Protein AF-A0A9E2QJ29-F1 (afdb_monomer)

Sequence (162 aa):
MEKKMTALWHYLEKEKNGWKKILPFLFFWFIGLQVYLYFVLYSIRIINIKFIGFRMLFVLLCCSIVEEAAFRFTPFYLAHLFFKKRLRQATFIGLIFISGILFGILHPGVRRLWVQGVEGILFGMIYCKLGGIKGKILKPYSICILFHLCVNIFIISLFSLR

Structure (mmCIF, N/CA/C/O backbone):
data_AF-A0A9E2QJ29-F1
#
_entry.id   AF-A0A9E2QJ29-F1
#
loop_
_atom_site.group_PDB
_atom_site.id
_atom_site.type_symbol
_atom_site.label_atom_id
_atom_site.label_alt_id
_atom_site.label_comp_id
_atom_site.label_asym_id
_atom_site.label_entity_id
_atom_site.label_seq_id
_atom_site.pdbx_PDB_ins_code
_atom_site.Cartn_x
_atom_site.Cartn_y
_atom_site.Cartn_z
_atom_site.occupancy
_atom_site.B_iso_or_equiv
_atom_site.auth_seq_id
_atom_site.auth_comp_id
_atom_site.auth_asym_id
_atom_site.auth_atom_id
_atom_site.pdbx_PDB_model_num
ATOM 1 N N . MET A 1 1 ? -26.047 14.711 1.684 1.00 47.31 1 MET A N 1
ATOM 2 C CA . MET A 1 1 ? -24.648 14.289 1.945 1.00 47.31 1 MET A CA 1
ATOM 3 C C . MET A 1 1 ? -23.999 15.101 3.076 1.00 47.31 1 MET A C 1
ATOM 5 O O . MET A 1 1 ? -23.221 14.541 3.837 1.00 47.31 1 MET A O 1
ATOM 9 N N . GLU A 1 2 ? -24.410 16.358 3.281 1.00 41.28 2 GLU A N 1
ATOM 10 C CA . GLU A 1 2 ? -23.924 17.262 4.346 1.00 41.28 2 GLU A CA 1
ATOM 11 C C . GLU A 1 2 ? -24.131 16.765 5.791 1.00 41.28 2 GLU A C 1
ATOM 13 O O . GLU A 1 2 ? -23.274 16.979 6.646 1.00 41.28 2 GLU A O 1
ATOM 18 N N . LYS A 1 3 ? -25.207 16.014 6.074 1.00 49.62 3 LYS A N 1
ATOM 19 C CA . LYS A 1 3 ? -25.487 15.482 7.428 1.00 49.62 3 LYS A CA 1
ATOM 20 C C . LYS A 1 3 ? -24.485 14.429 7.938 1.00 49.62 3 LYS A C 1
ATOM 22 O O . LYS A 1 3 ? -24.434 14.175 9.135 1.00 49.62 3 LYS A O 1
ATOM 27 N N . LYS A 1 4 ? -23.704 13.777 7.062 1.00 49.22 4 LYS A N 1
ATOM 28 C CA . LYS A 1 4 ? -22.707 12.764 7.483 1.00 49.22 4 LYS A CA 1
ATOM 29 C C . LYS A 1 4 ? -21.326 13.369 7.745 1.00 49.22 4 LYS A C 1
ATOM 31 O O . LYS A 1 4 ? -20.617 12.877 8.620 1.00 49.22 4 LYS A O 1
ATOM 36 N N . MET A 1 5 ? -20.973 14.450 7.045 1.00 48.53 5 MET A N 1
ATOM 37 C CA . MET A 1 5 ? -19.726 15.191 7.280 1.00 48.53 5 MET A CA 1
ATOM 38 C C . MET A 1 5 ? -19.736 15.884 8.648 1.00 48.53 5 MET A C 1
ATOM 40 O O . MET A 1 5 ? -18.740 15.848 9.363 1.00 48.53 5 MET A O 1
ATOM 44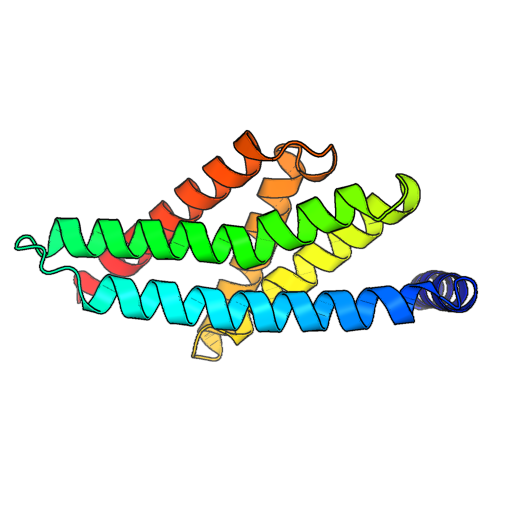 N N . THR A 1 6 ? -20.890 16.408 9.062 1.00 58.16 6 THR A N 1
ATOM 45 C CA . THR A 1 6 ? -21.095 17.057 10.368 1.00 58.16 6 THR A CA 1
ATOM 46 C C . THR A 1 6 ? -20.939 16.102 11.552 1.00 58.16 6 THR A C 1
ATOM 48 O O . THR A 1 6 ? -20.360 16.483 12.564 1.00 58.16 6 THR A O 1
ATOM 51 N N . ALA A 1 7 ? -21.372 14.843 11.432 1.00 61.56 7 ALA A N 1
ATOM 52 C CA . ALA A 1 7 ? -21.230 13.859 12.509 1.00 61.56 7 ALA A CA 1
ATOM 53 C C . ALA A 1 7 ? -19.770 13.437 12.737 1.00 61.56 7 ALA A C 1
ATOM 55 O O . ALA A 1 7 ? -19.334 13.298 13.880 1.00 61.56 7 ALA A O 1
ATOM 56 N N . LEU A 1 8 ? -19.015 13.249 11.650 1.00 56.22 8 LEU A N 1
ATOM 57 C CA . LEU A 1 8 ? -17.591 12.934 11.716 1.00 56.22 8 LEU A CA 1
ATOM 58 C C . LEU A 1 8 ? -16.820 14.112 12.327 1.00 56.22 8 LEU A C 1
ATOM 60 O O . LEU A 1 8 ? -16.032 13.897 13.242 1.00 56.22 8 LEU A O 1
ATOM 64 N N . TRP A 1 9 ? -17.115 15.339 11.884 1.00 60.19 9 TRP A N 1
ATOM 65 C CA . TRP A 1 9 ? -16.465 16.555 12.371 1.00 60.19 9 TRP A CA 1
ATOM 66 C C . TRP A 1 9 ? -16.746 16.824 13.852 1.00 60.19 9 TRP A C 1
ATOM 68 O O . TRP A 1 9 ? -15.802 16.923 14.627 1.00 60.19 9 TRP A O 1
ATOM 78 N N . HIS A 1 10 ? -18.009 16.796 14.289 1.00 63.31 10 HIS A N 1
ATOM 79 C CA . HIS A 1 10 ? -18.353 16.963 15.706 1.00 63.31 10 HIS A CA 1
ATOM 80 C C . HIS A 1 10 ? -17.789 15.860 16.604 1.00 63.31 10 HIS A C 1
ATOM 82 O O . HIS A 1 10 ? -17.427 16.118 17.750 1.00 63.31 10 HIS A O 1
ATOM 88 N N . TYR A 1 11 ? -17.699 14.621 16.118 1.00 59.88 11 TYR A N 1
ATOM 89 C CA . TYR A 1 11 ? -17.096 13.533 16.889 1.00 59.88 11 TYR A CA 1
ATOM 90 C C . TYR A 1 11 ? -15.588 13.751 17.083 1.00 59.88 11 TYR A C 1
ATOM 92 O O . TYR A 1 11 ? -15.055 13.579 18.179 1.00 59.88 11 TYR A O 1
ATOM 100 N N . LEU A 1 12 ? -14.917 14.173 16.017 1.00 56.09 12 LEU A N 1
ATOM 101 C CA . LEU A 1 12 ? -13.499 14.504 15.988 1.00 56.09 12 LEU A CA 1
ATOM 102 C C . LEU A 1 12 ? -13.162 15.764 16.807 1.00 56.09 12 LEU A C 1
ATOM 104 O O . LEU A 1 12 ? -12.078 15.860 17.375 1.00 56.09 12 LEU A O 1
ATOM 108 N N . GLU A 1 13 ? -14.105 16.693 16.924 1.00 62.16 13 GLU A N 1
ATOM 109 C CA . GLU A 1 13 ? -14.052 17.858 17.813 1.00 62.16 13 GLU A CA 1
ATOM 110 C C . GLU A 1 13 ? -14.245 17.466 19.291 1.00 62.16 13 GLU A C 1
ATOM 112 O O . GLU A 1 13 ? -13.589 18.007 20.184 1.00 62.16 13 GLU A O 1
ATOM 117 N N . LYS A 1 14 ? -15.109 16.473 19.552 1.00 65.88 14 LYS A N 1
ATOM 118 C CA . LYS A 1 14 ? -15.378 15.926 20.892 1.00 65.88 14 LYS A CA 1
ATOM 119 C C . LYS A 1 14 ? -14.181 15.147 21.441 1.00 65.88 14 LYS A C 1
ATOM 121 O O . LYS A 1 14 ? -13.862 15.253 22.623 1.00 65.88 14 LYS A O 1
ATOM 126 N N . GLU A 1 15 ? -13.459 14.423 20.587 1.00 59.22 15 GLU A N 1
ATOM 127 C CA . GLU A 1 15 ? -12.124 13.904 20.893 1.00 59.22 15 GLU A CA 1
ATOM 128 C C . GLU A 1 15 ? -11.050 14.975 20.611 1.00 59.22 15 GLU A C 1
ATOM 130 O O . GLU A 1 15 ? -10.211 14.809 19.728 1.00 59.22 15 GLU A O 1
ATOM 135 N N . LYS A 1 16 ? -11.003 16.056 21.409 1.00 57.06 16 LYS A N 1
ATOM 136 C CA . LYS A 1 16 ? -9.972 17.128 21.332 1.00 57.06 16 LYS A CA 1
ATOM 137 C C . LYS A 1 16 ? -8.509 16.631 21.241 1.00 57.06 16 LYS A C 1
ATOM 139 O O . LYS A 1 16 ? -7.628 17.386 20.834 1.00 57.06 16 LYS A O 1
ATOM 144 N N . ASN A 1 17 ? -8.240 15.374 21.610 1.00 54.06 17 ASN A N 1
ATOM 145 C CA . ASN A 1 17 ? -6.925 14.726 21.559 1.00 54.06 17 ASN A CA 1
ATOM 146 C C . ASN A 1 17 ? -6.700 13.775 20.367 1.00 54.06 17 ASN A C 1
ATOM 148 O O . ASN A 1 17 ? -5.569 13.329 20.178 1.00 54.06 17 ASN A O 1
ATOM 152 N N . GLY A 1 18 ? -7.722 13.444 19.573 1.00 54.31 18 GLY A N 1
ATOM 153 C CA . GLY A 1 18 ? -7.609 12.488 18.464 1.00 54.31 18 GLY A CA 1
ATOM 154 C C . GLY A 1 18 ? -6.699 13.006 17.347 1.00 54.31 18 GLY A C 1
ATOM 155 O O . GLY A 1 18 ? -5.708 12.367 16.995 1.00 54.31 18 GLY A O 1
ATOM 156 N N . TRP A 1 19 ? -6.958 14.220 16.857 1.00 53.59 19 TRP A N 1
ATOM 157 C CA . TRP A 1 19 ? -6.171 14.844 15.783 1.00 53.59 19 TRP A CA 1
ATOM 158 C C . TRP A 1 19 ? -4.714 15.080 16.143 1.00 53.59 19 TRP A C 1
ATOM 160 O O . TRP A 1 19 ? -3.831 14.822 15.332 1.00 53.59 19 TRP A O 1
ATOM 170 N N . LYS A 1 20 ? -4.457 15.521 17.379 1.00 65.06 20 LYS A N 1
ATOM 171 C CA . LYS A 1 20 ? -3.099 15.763 17.880 1.00 65.06 20 LYS A CA 1
ATOM 172 C C . LYS A 1 20 ? -2.252 14.492 17.923 1.00 65.06 20 LYS A C 1
ATOM 174 O O . LYS A 1 20 ? -1.038 14.599 17.969 1.00 65.06 20 LYS A O 1
ATOM 179 N N . LYS A 1 21 ? -2.871 13.306 17.902 1.00 60.31 21 LYS A N 1
ATOM 180 C CA . LYS A 1 21 ? -2.186 12.010 17.784 1.00 60.31 21 LYS A CA 1
ATOM 181 C C . LYS A 1 21 ? -2.098 11.535 16.333 1.00 60.31 21 LYS A C 1
ATOM 183 O O . LYS A 1 21 ? -1.081 10.977 15.943 1.00 60.31 21 LYS A O 1
ATOM 188 N N . ILE A 1 22 ? -3.134 11.789 15.533 1.00 60.62 22 ILE A N 1
ATOM 189 C CA . ILE A 1 22 ? -3.196 11.406 14.113 1.00 60.62 22 ILE A CA 1
ATOM 190 C C . ILE A 1 22 ? -2.195 12.205 13.265 1.00 60.62 22 ILE A C 1
ATOM 192 O O . ILE A 1 22 ? -1.567 11.641 12.377 1.00 60.62 22 ILE A O 1
ATOM 196 N N . LEU A 1 23 ? -2.013 13.500 13.534 1.00 62.44 23 LEU A N 1
ATOM 197 C CA . LEU A 1 23 ? -1.106 14.352 12.760 1.00 62.44 23 LEU A CA 1
ATOM 198 C C . LEU A 1 23 ? 0.372 13.938 12.885 1.00 62.44 23 LEU A C 1
ATOM 200 O O . LEU A 1 23 ? 0.990 13.671 11.855 1.00 62.44 23 LEU A O 1
ATOM 204 N N . PRO A 1 24 ? 0.951 13.817 14.100 1.00 68.75 24 PRO A N 1
ATOM 205 C CA . PRO A 1 24 ? 2.313 13.316 14.244 1.00 68.75 24 PRO A CA 1
ATOM 206 C C . PRO A 1 24 ? 2.425 11.873 13.749 1.00 68.75 24 PRO A C 1
ATOM 208 O O . PRO A 1 24 ? 3.438 11.521 13.163 1.00 68.75 24 PRO A O 1
ATOM 211 N N . PHE A 1 25 ? 1.378 11.056 13.892 1.00 65.38 25 PHE A N 1
ATOM 212 C CA . PHE A 1 25 ? 1.344 9.713 13.315 1.00 65.38 25 PHE A CA 1
ATOM 213 C C . PHE A 1 25 ? 1.534 9.721 11.790 1.00 65.38 25 PHE A C 1
ATOM 215 O O . PHE A 1 25 ? 2.413 9.026 11.287 1.00 65.38 25 PHE A O 1
ATOM 222 N N . LEU A 1 26 ? 0.757 10.527 11.059 1.00 62.94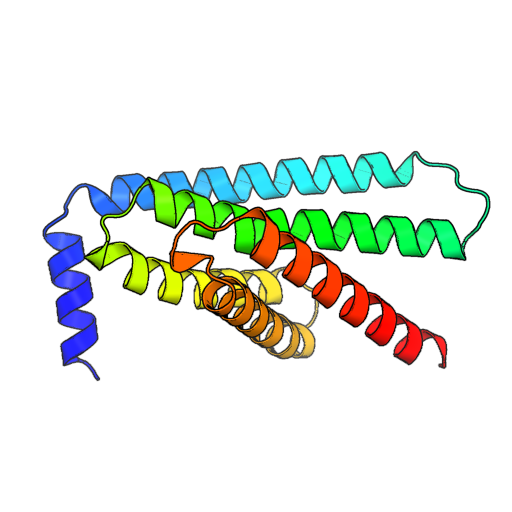 26 LEU A N 1
ATOM 223 C CA . LEU A 1 26 ? 0.884 10.650 9.604 1.00 62.94 26 LEU A CA 1
ATOM 224 C C . LEU A 1 26 ? 2.242 11.243 9.206 1.00 62.94 26 LEU A C 1
ATOM 226 O O . LEU A 1 26 ? 2.835 10.802 8.225 1.00 62.94 26 LEU A O 1
ATOM 230 N N . PHE A 1 27 ? 2.754 12.196 9.988 1.00 69.44 27 PHE A N 1
ATOM 231 C CA . PHE A 1 27 ? 4.060 12.820 9.773 1.00 69.44 27 PHE A CA 1
ATOM 232 C C . PHE A 1 27 ? 5.221 11.826 9.937 1.00 69.44 27 PHE A C 1
ATOM 234 O O . PHE A 1 27 ? 6.035 11.675 9.028 1.00 69.44 27 PHE A O 1
ATOM 241 N N . PHE A 1 28 ? 5.276 11.093 11.055 1.00 68.31 28 PHE A N 1
ATOM 242 C CA . PHE A 1 28 ? 6.306 10.077 11.295 1.00 68.31 28 PHE A CA 1
ATOM 243 C C . PHE A 1 28 ? 6.191 8.902 10.322 1.00 68.31 28 PHE A C 1
ATOM 245 O O . PHE A 1 28 ? 7.212 8.380 9.880 1.00 68.31 28 PHE A O 1
ATOM 252 N N . TRP A 1 29 ? 4.969 8.514 9.942 1.00 60.47 29 TRP A N 1
ATOM 253 C CA . TRP A 1 29 ? 4.741 7.503 8.910 1.00 60.47 29 TRP A CA 1
ATOM 254 C C . TRP A 1 29 ? 5.304 7.939 7.553 1.00 60.47 29 TRP A C 1
ATOM 256 O O . TRP A 1 29 ? 6.038 7.175 6.928 1.00 60.47 29 TRP A O 1
ATOM 266 N N . PHE A 1 30 ? 5.032 9.175 7.126 1.00 65.25 30 PHE A N 1
ATOM 267 C CA . PHE A 1 30 ? 5.531 9.705 5.859 1.00 65.25 30 PHE A CA 1
ATOM 268 C C . PHE A 1 30 ? 7.061 9.829 5.844 1.00 65.25 30 PHE A C 1
ATOM 270 O O . PHE A 1 30 ? 7.698 9.395 4.888 1.00 65.25 30 PHE A O 1
ATOM 277 N N . ILE A 1 31 ? 7.676 10.353 6.912 1.00 68.12 31 ILE A N 1
ATOM 278 C CA . ILE A 1 31 ? 9.142 10.465 6.998 1.00 68.12 31 ILE A CA 1
ATOM 279 C C . ILE A 1 31 ? 9.806 9.087 7.062 1.00 68.12 31 ILE A C 1
ATOM 281 O O . ILE A 1 31 ? 10.762 8.839 6.329 1.00 68.12 31 ILE A O 1
ATOM 285 N N . GLY A 1 32 ? 9.291 8.174 7.891 1.00 67.44 32 GLY A N 1
ATOM 286 C CA . GLY A 1 32 ? 9.826 6.816 7.998 1.00 67.44 32 GLY A CA 1
ATOM 287 C C . GLY A 1 32 ? 9.775 6.075 6.662 1.00 67.44 32 GLY A C 1
ATOM 288 O O . GLY A 1 32 ? 10.739 5.410 6.284 1.00 67.44 32 GLY A O 1
ATOM 289 N N . LEU A 1 33 ? 8.691 6.265 5.909 1.00 61.25 33 LEU A N 1
ATOM 290 C CA . LEU A 1 33 ? 8.541 5.726 4.566 1.00 61.25 33 LEU A CA 1
ATOM 291 C C . LEU A 1 33 ? 9.592 6.276 3.590 1.00 61.25 33 LEU A C 1
ATOM 293 O O . LEU A 1 33 ? 10.239 5.500 2.890 1.00 61.25 33 LEU A O 1
ATOM 297 N N . GLN A 1 34 ? 9.788 7.595 3.554 1.00 60.34 34 GLN A N 1
ATOM 298 C CA . GLN A 1 34 ? 10.755 8.231 2.653 1.00 60.34 34 GLN A CA 1
ATOM 299 C C . GLN A 1 34 ? 12.195 7.790 2.952 1.00 60.34 34 GLN A C 1
ATOM 301 O O . GLN A 1 34 ? 12.946 7.456 2.035 1.00 60.34 34 GLN A O 1
ATOM 306 N N . VAL A 1 35 ? 12.568 7.718 4.235 1.00 68.88 35 VAL A N 1
ATOM 307 C CA . VAL A 1 35 ? 13.896 7.245 4.659 1.00 68.88 35 VAL A CA 1
ATOM 308 C C . VAL A 1 35 ? 14.099 5.778 4.277 1.00 68.88 35 VAL A C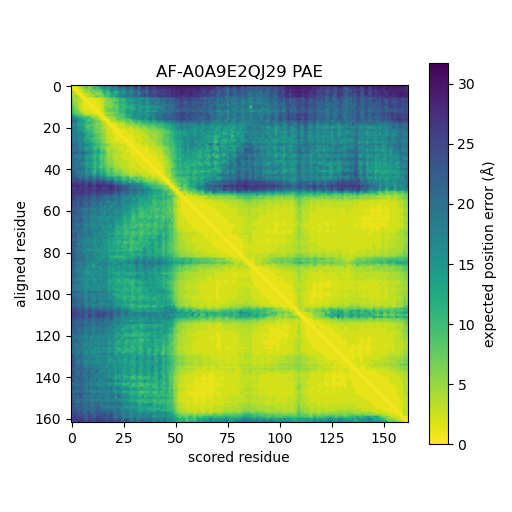 1
ATOM 310 O O . VAL A 1 35 ? 15.145 5.418 3.739 1.00 68.88 35 VAL A O 1
ATOM 313 N N . TYR A 1 36 ? 13.099 4.926 4.501 1.00 65.81 36 TYR A N 1
ATOM 314 C CA . TYR A 1 36 ? 13.185 3.509 4.156 1.00 65.81 36 TYR A CA 1
ATOM 315 C C . TYR A 1 36 ? 13.288 3.278 2.639 1.00 65.81 36 TYR A C 1
ATOM 317 O O . TYR A 1 36 ? 14.161 2.532 2.192 1.00 65.81 36 TYR A O 1
ATOM 325 N N . LEU A 1 37 ? 12.463 3.967 1.841 1.00 60.38 37 LEU A N 1
ATOM 326 C CA . LEU A 1 37 ? 12.529 3.936 0.374 1.00 60.38 37 LEU A CA 1
ATOM 327 C C . LEU A 1 37 ? 13.905 4.369 -0.140 1.00 60.38 37 LEU A C 1
ATOM 329 O O . LEU A 1 37 ? 14.475 3.698 -1.001 1.00 60.38 37 LEU A O 1
ATOM 333 N N . TYR A 1 38 ? 14.465 5.445 0.421 1.00 69.25 38 TYR A N 1
ATOM 334 C CA . TYR A 1 38 ? 15.807 5.913 0.082 1.00 69.25 38 TYR A CA 1
ATOM 335 C C . TYR A 1 38 ? 16.866 4.821 0.304 1.00 69.25 38 TYR A C 1
ATOM 337 O O . TYR A 1 38 ? 17.645 4.523 -0.602 1.00 69.25 38 TYR A O 1
ATOM 345 N N . PHE A 1 39 ? 16.858 4.163 1.468 1.00 70.38 39 PHE A N 1
ATOM 346 C CA . PHE A 1 39 ? 17.810 3.092 1.783 1.00 70.38 39 PHE A CA 1
ATOM 347 C C . PHE A 1 39 ? 17.654 1.856 0.890 1.00 70.38 39 PHE A C 1
ATOM 349 O O . PHE A 1 39 ? 18.659 1.274 0.473 1.00 70.38 39 PHE A O 1
ATOM 356 N N . VAL A 1 40 ? 16.422 1.451 0.569 1.00 63.03 40 VAL A N 1
ATOM 357 C CA . VAL A 1 40 ? 16.172 0.288 -0.297 1.00 63.03 40 VAL A CA 1
ATOM 358 C C . VAL A 1 40 ? 16.648 0.558 -1.723 1.00 63.03 40 VAL A C 1
ATOM 360 O O . VAL A 1 40 ? 17.395 -0.250 -2.279 1.00 63.03 40 VAL A O 1
ATOM 363 N N . LEU A 1 41 ? 16.297 1.711 -2.297 1.00 61.59 41 LEU A N 1
ATOM 364 C CA . LEU A 1 41 ? 16.745 2.093 -3.640 1.00 61.59 41 LEU A CA 1
ATOM 365 C C . LEU A 1 41 ? 18.272 2.239 -3.709 1.00 61.59 41 LEU A C 1
ATOM 367 O O . LEU A 1 41 ? 18.895 1.792 -4.676 1.00 61.59 41 LEU A O 1
ATOM 371 N N . TYR A 1 42 ? 18.887 2.799 -2.663 1.00 66.19 42 TYR A N 1
ATOM 372 C CA . TYR A 1 42 ? 20.342 2.901 -2.555 1.00 66.19 42 TYR A CA 1
ATOM 373 C C . TYR A 1 42 ? 21.012 1.521 -2.495 1.00 66.19 42 TYR A C 1
ATOM 375 O O . TYR A 1 42 ? 21.991 1.277 -3.200 1.00 66.19 42 TYR A O 1
ATOM 383 N N . SER A 1 43 ? 20.449 0.585 -1.727 1.00 63.12 43 SER A N 1
ATOM 384 C CA . SER A 1 43 ? 20.986 -0.775 -1.585 1.00 63.12 43 SER A CA 1
ATOM 385 C C . SER A 1 43 ? 20.909 -1.570 -2.893 1.00 63.12 43 SER A C 1
ATOM 387 O O . SER A 1 43 ? 21.856 -2.264 -3.255 1.00 63.12 43 SER A O 1
ATOM 389 N N . ILE A 1 44 ? 19.824 -1.422 -3.658 1.00 61.81 44 ILE A N 1
ATOM 390 C CA . ILE A 1 44 ? 19.645 -2.079 -4.966 1.00 61.81 44 ILE A CA 1
ATOM 391 C C . ILE A 1 44 ? 20.673 -1.587 -5.999 1.00 61.81 44 ILE A C 1
ATOM 393 O O . ILE A 1 44 ? 21.110 -2.360 -6.858 1.00 61.81 44 ILE A O 1
ATOM 397 N N . ARG A 1 45 ? 21.112 -0.323 -5.910 1.00 58.94 45 ARG A N 1
ATOM 398 C CA . ARG A 1 45 ? 22.156 0.231 -6.789 1.00 58.94 45 ARG A CA 1
ATOM 399 C C . ARG A 1 45 ? 23.500 -0.494 -6.633 1.00 58.94 45 ARG A C 1
ATOM 401 O O . ARG A 1 45 ? 24.266 -0.531 -7.592 1.00 58.94 45 ARG A O 1
ATOM 408 N N . ILE A 1 46 ? 23.765 -1.083 -5.465 1.00 60.88 46 ILE A N 1
ATOM 409 C CA . ILE A 1 46 ? 25.044 -1.721 -5.115 1.00 60.88 46 ILE A CA 1
ATOM 410 C C . ILE A 1 46 ? 25.113 -3.189 -5.580 1.00 60.88 46 ILE A C 1
ATOM 412 O O . ILE A 1 46 ? 26.202 -3.713 -5.811 1.00 60.88 46 ILE A O 1
ATOM 416 N N . ILE A 1 47 ? 23.977 -3.870 -5.772 1.00 57.41 47 ILE A N 1
ATOM 417 C CA . ILE A 1 47 ? 23.973 -5.306 -6.095 1.00 57.41 47 ILE A CA 1
ATOM 418 C C . ILE A 1 47 ? 24.293 -5.536 -7.583 1.00 57.41 47 ILE A C 1
ATOM 420 O O . ILE A 1 47 ? 23.504 -5.224 -8.479 1.00 57.41 47 ILE A O 1
ATOM 424 N N . ASN A 1 48 ? 25.455 -6.141 -7.841 1.00 54.09 48 ASN A N 1
ATOM 425 C CA . ASN A 1 48 ? 25.976 -6.440 -9.175 1.00 54.09 48 ASN A CA 1
ATOM 426 C C . ASN A 1 48 ? 25.518 -7.838 -9.653 1.00 54.09 48 ASN A C 1
ATOM 428 O O . ASN A 1 48 ? 26.275 -8.807 -9.625 1.00 54.09 48 ASN A O 1
ATOM 432 N N . ILE A 1 49 ? 24.242 -7.976 -10.035 1.00 56.06 49 ILE A N 1
ATOM 433 C CA . ILE A 1 49 ? 23.678 -9.243 -10.541 1.00 56.06 49 ILE A CA 1
ATOM 434 C C . ILE A 1 49 ? 23.896 -9.336 -12.060 1.00 56.06 49 ILE A C 1
ATOM 436 O O . ILE A 1 49 ? 23.361 -8.526 -12.814 1.00 56.06 49 ILE A O 1
ATOM 440 N N . LYS A 1 50 ? 24.633 -10.361 -12.512 1.00 54.53 50 LYS A N 1
ATOM 441 C CA . LYS A 1 50 ? 25.009 -10.608 -13.923 1.00 54.53 50 LYS A CA 1
ATOM 442 C C . LYS A 1 50 ? 23.843 -10.952 -14.875 1.00 54.53 50 LYS A C 1
ATOM 444 O O . LYS A 1 50 ? 24.047 -10.994 -16.082 1.00 54.53 50 LYS A O 1
ATOM 449 N N . PHE A 1 51 ? 22.630 -11.173 -14.367 1.00 64.50 51 PHE A N 1
ATOM 450 C CA . PHE A 1 51 ? 21.444 -11.528 -15.156 1.00 64.50 51 PHE A CA 1
ATOM 451 C C . PHE A 1 51 ? 20.419 -10.392 -15.135 1.00 64.50 51 PHE A C 1
ATOM 453 O O . PHE A 1 51 ? 19.758 -10.169 -14.121 1.00 64.50 51 PHE A O 1
ATOM 460 N N . ILE A 1 52 ? 20.259 -9.698 -16.265 1.00 69.25 52 ILE A N 1
ATOM 461 C CA . ILE A 1 52 ? 19.369 -8.530 -16.403 1.00 69.25 52 ILE A CA 1
ATOM 462 C C . ILE A 1 52 ? 17.920 -8.875 -16.010 1.00 69.25 52 ILE A C 1
ATOM 464 O O . ILE A 1 52 ? 17.296 -8.123 -15.264 1.00 69.25 52 ILE A O 1
ATOM 468 N N . GLY A 1 53 ? 17.414 -10.048 -16.414 1.00 75.00 53 GLY A N 1
ATOM 469 C CA . GLY A 1 53 ? 16.054 -10.493 -16.080 1.00 75.00 53 GLY A CA 1
ATOM 470 C C . GLY A 1 53 ? 15.844 -10.782 -14.590 1.00 75.00 53 GLY A C 1
ATOM 471 O O . GLY A 1 53 ? 14.877 -10.307 -13.996 1.00 75.00 53 GLY A O 1
ATOM 472 N N . PHE A 1 54 ? 16.777 -11.499 -13.953 1.00 77.75 54 PHE A N 1
ATOM 473 C CA . PHE A 1 54 ? 16.687 -11.796 -12.517 1.00 77.75 54 PHE A CA 1
ATOM 474 C C . PHE A 1 54 ? 16.853 -10.531 -11.669 1.00 77.75 54 PHE A C 1
ATOM 476 O O . PHE A 1 54 ? 16.127 -10.339 -10.696 1.00 77.75 54 PHE A O 1
ATOM 483 N N . ARG A 1 55 ? 17.760 -9.628 -12.071 1.00 77.69 55 ARG A N 1
ATOM 484 C CA . ARG A 1 55 ? 17.937 -8.323 -11.425 1.00 77.69 55 ARG A CA 1
ATOM 485 C C . ARG A 1 55 ? 16.646 -7.513 -11.463 1.00 77.69 55 ARG A C 1
ATOM 487 O O . ARG A 1 55 ? 16.251 -6.965 -10.441 1.00 77.69 55 ARG A O 1
ATOM 494 N N . MET A 1 56 ? 15.983 -7.467 -12.617 1.00 81.88 56 MET A N 1
ATOM 495 C CA . MET A 1 56 ? 14.725 -6.745 -12.768 1.00 81.88 56 MET A CA 1
ATOM 496 C C . MET A 1 56 ? 13.620 -7.358 -11.904 1.00 81.88 56 MET A C 1
ATOM 498 O O . MET A 1 56 ? 12.989 -6.633 -11.145 1.00 81.88 56 MET A O 1
ATOM 502 N N . LEU A 1 57 ? 13.437 -8.683 -11.932 1.00 87.69 57 LEU A N 1
ATOM 503 C CA . LEU A 1 57 ? 12.439 -9.354 -11.094 1.00 87.69 57 LEU A CA 1
ATOM 504 C C . LEU A 1 57 ? 12.676 -9.101 -9.597 1.00 87.69 57 LEU A C 1
ATOM 506 O O . LEU A 1 57 ? 11.730 -8.824 -8.862 1.00 87.69 57 LEU A O 1
ATOM 510 N N . PHE A 1 58 ? 13.935 -9.151 -9.158 1.00 86.44 58 PHE A N 1
ATOM 511 C CA . PHE A 1 58 ? 14.310 -8.855 -7.778 1.00 86.44 58 PHE A CA 1
ATOM 512 C C . PHE A 1 58 ? 13.963 -7.412 -7.389 1.00 86.44 58 PHE A C 1
ATOM 514 O O . PHE A 1 58 ? 13.34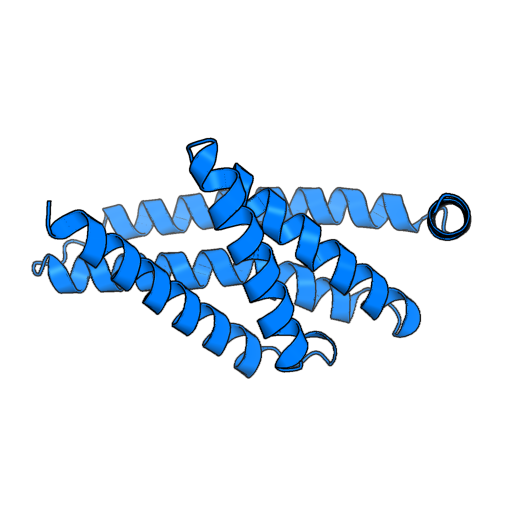8 -7.196 -6.348 1.00 86.44 58 PHE A O 1
ATOM 521 N N . VAL A 1 59 ? 14.289 -6.433 -8.242 1.00 86.06 59 VAL A N 1
ATOM 522 C CA . VAL A 1 59 ? 13.935 -5.022 -8.014 1.00 86.06 59 VAL A CA 1
ATOM 523 C C . VAL A 1 59 ? 12.421 -4.860 -7.893 1.00 86.06 59 VAL A C 1
ATOM 525 O O . VAL A 1 59 ? 11.960 -4.243 -6.938 1.00 86.06 59 VAL A O 1
ATOM 528 N N . LEU A 1 60 ? 11.643 -5.453 -8.804 1.00 88.62 60 LEU A N 1
ATOM 529 C CA . LEU A 1 60 ? 10.181 -5.363 -8.775 1.00 88.62 60 LEU A CA 1
ATOM 530 C C . LEU A 1 60 ? 9.590 -5.998 -7.518 1.00 88.62 60 LEU A C 1
ATOM 532 O O . LEU A 1 60 ? 8.662 -5.439 -6.932 1.00 88.62 60 LEU A O 1
ATOM 536 N N . LEU A 1 61 ? 10.130 -7.137 -7.077 1.00 92.12 61 LEU A N 1
ATOM 537 C CA . LEU A 1 61 ? 9.709 -7.777 -5.836 1.00 92.12 61 LEU A CA 1
ATOM 538 C C . LEU A 1 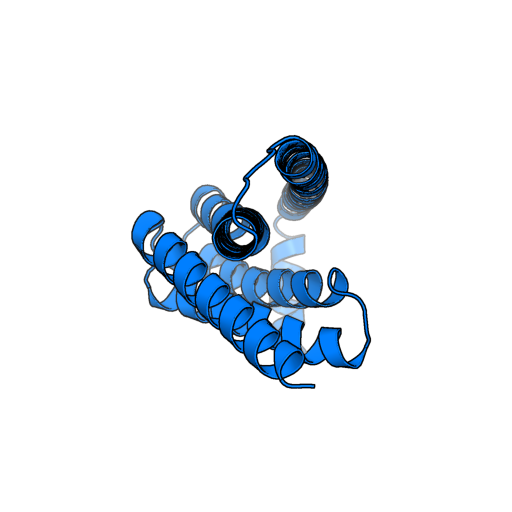61 ? 10.015 -6.881 -4.631 1.00 92.12 61 LEU A C 1
ATOM 540 O O . LEU A 1 61 ? 9.129 -6.655 -3.809 1.00 92.12 61 LEU A O 1
ATOM 544 N N . CYS A 1 62 ? 11.230 -6.336 -4.539 1.00 88.19 62 CYS A N 1
ATOM 545 C CA . CYS A 1 62 ? 11.606 -5.415 -3.469 1.00 88.19 62 CYS A CA 1
ATOM 546 C C . CYS A 1 62 ? 10.714 -4.170 -3.456 1.00 88.19 62 CYS A C 1
ATOM 548 O O . CYS A 1 62 ? 10.168 -3.847 -2.405 1.00 88.19 62 CYS A O 1
ATOM 550 N N . CYS A 1 63 ? 10.506 -3.513 -4.600 1.00 89.06 63 CYS A N 1
ATOM 551 C CA . CYS A 1 63 ? 9.597 -2.371 -4.715 1.00 89.06 63 CYS A CA 1
ATOM 552 C C . CYS A 1 63 ? 8.186 -2.732 -4.240 1.00 89.06 63 CYS A C 1
ATOM 554 O O . CYS A 1 63 ? 7.649 -2.053 -3.371 1.00 89.06 63 CYS A O 1
ATOM 556 N N . SER A 1 64 ? 7.637 -3.859 -4.705 1.00 93.31 64 SER A N 1
ATOM 557 C CA . SER A 1 64 ? 6.296 -4.315 -4.310 1.00 93.31 64 SER A CA 1
ATOM 558 C C . SER A 1 64 ? 6.197 -4.566 -2.799 1.00 93.31 64 SER A C 1
ATOM 560 O O . SER A 1 64 ? 5.219 -4.179 -2.169 1.00 93.31 64 SER A O 1
ATOM 562 N N . ILE A 1 65 ? 7.224 -5.166 -2.182 1.00 93.00 65 ILE A N 1
ATOM 563 C CA . ILE A 1 65 ? 7.292 -5.349 -0.723 1.00 93.00 65 ILE A CA 1
ATOM 564 C C . ILE A 1 65 ? 7.263 -3.996 -0.013 1.00 93.00 65 ILE A C 1
ATOM 566 O O . ILE A 1 65 ? 6.445 -3.789 0.882 1.00 93.00 65 ILE A O 1
ATOM 570 N N . VAL A 1 66 ? 8.138 -3.072 -0.409 1.00 91.81 66 VAL A N 1
ATOM 571 C CA . VAL A 1 66 ? 8.251 -1.769 0.251 1.00 91.81 66 VAL A CA 1
ATOM 572 C C . VAL A 1 66 ? 6.973 -0.954 0.100 1.00 91.81 66 VAL A C 1
ATOM 574 O O . VAL A 1 66 ? 6.482 -0.394 1.078 1.00 91.81 66 VAL A O 1
ATOM 577 N N . GLU A 1 67 ? 6.404 -0.901 -1.096 1.00 92.75 67 GLU A N 1
ATOM 578 C CA . GLU A 1 67 ? 5.209 -0.111 -1.376 1.00 92.75 67 GLU A CA 1
ATOM 579 C C . GLU A 1 67 ? 3.970 -0.689 -0.680 1.00 92.75 67 GLU A C 1
ATOM 581 O O . GLU A 1 67 ? 3.174 0.049 -0.093 1.00 92.75 67 GLU A O 1
ATOM 586 N N . GLU A 1 68 ? 3.817 -2.012 -0.624 1.00 95.38 68 GLU A N 1
ATOM 587 C CA . GLU A 1 68 ? 2.735 -2.601 0.165 1.00 95.38 68 GLU A CA 1
ATOM 588 C C . GLU A 1 68 ? 2.948 -2.408 1.672 1.00 95.38 68 GLU A C 1
ATOM 590 O O . GLU A 1 68 ? 1.978 -2.174 2.406 1.00 95.38 68 GLU A O 1
ATOM 595 N N . ALA A 1 69 ? 4.201 -2.434 2.146 1.00 92.56 69 ALA A N 1
ATOM 596 C CA . ALA A 1 69 ? 4.527 -2.147 3.541 1.00 92.56 69 ALA A CA 1
ATOM 597 C C . ALA A 1 69 ? 4.097 -0.725 3.907 1.00 92.56 69 ALA A C 1
ATOM 599 O O . ALA A 1 69 ? 3.439 -0.491 4.926 1.00 92.56 69 ALA A O 1
ATOM 600 N N . ALA A 1 70 ? 4.456 0.206 3.032 1.00 91.06 70 ALA A N 1
ATOM 601 C CA . ALA A 1 70 ? 4.230 1.628 3.134 1.00 91.06 70 ALA A CA 1
ATOM 602 C C . ALA A 1 70 ? 2.750 1.980 3.176 1.00 91.06 70 ALA A C 1
ATOM 604 O O . ALA A 1 70 ? 2.276 2.538 4.161 1.00 91.06 70 ALA A O 1
ATOM 605 N N . PHE A 1 71 ? 2.024 1.637 2.114 1.00 93.56 71 PHE A N 1
ATOM 606 C CA . PHE A 1 71 ? 0.692 2.172 1.854 1.00 93.56 71 PHE A CA 1
ATOM 607 C C . PHE A 1 71 ? -0.425 1.309 2.434 1.00 93.56 71 PHE A C 1
ATOM 609 O O . PHE A 1 71 ? -1.539 1.806 2.606 1.00 93.56 71 PHE A O 1
ATOM 616 N N . ARG A 1 72 ? -0.173 0.026 2.724 1.00 93.06 72 ARG A N 1
ATOM 617 C CA . ARG A 1 72 ? -1.207 -0.907 3.195 1.00 93.06 72 ARG A CA 1
ATOM 618 C C . ARG A 1 72 ? -0.872 -1.412 4.587 1.00 93.06 72 ARG A C 1
ATOM 620 O O . ARG A 1 72 ? -1.540 -1.024 5.543 1.00 93.06 72 ARG A O 1
ATOM 627 N N . PHE A 1 73 ? 0.169 -2.233 4.722 1.00 91.75 73 PHE A N 1
ATOM 628 C CA . PHE A 1 73 ? 0.471 -2.920 5.981 1.00 91.75 73 PHE A CA 1
ATOM 629 C C . PHE A 1 73 ? 0.613 -1.945 7.151 1.00 91.75 73 PHE A C 1
ATOM 631 O O . PHE A 1 73 ? -0.140 -2.050 8.116 1.00 91.75 73 PHE A O 1
ATOM 638 N N . THR A 1 74 ? 1.523 -0.977 7.054 1.00 91.06 74 THR A N 1
ATOM 639 C CA . THR A 1 74 ? 1.831 -0.051 8.150 1.00 91.06 74 THR A CA 1
ATOM 640 C C . THR A 1 74 ? 0.608 0.769 8.578 1.00 91.06 74 THR A C 1
ATOM 642 O O . THR A 1 74 ? 0.213 0.665 9.742 1.00 91.06 74 THR A O 1
ATOM 645 N N . PRO A 1 75 ? -0.068 1.527 7.690 1.00 90.31 75 PRO A N 1
ATOM 646 C CA . PRO A 1 75 ? -1.209 2.337 8.102 1.00 90.31 75 PRO A CA 1
ATOM 647 C C . PRO A 1 75 ? -2.361 1.480 8.638 1.00 90.31 75 PRO A C 1
ATOM 649 O O . PRO A 1 75 ? -3.007 1.860 9.614 1.00 90.31 75 PRO A O 1
ATOM 652 N N . PHE A 1 76 ? -2.605 0.300 8.063 1.00 91.50 76 PHE A N 1
ATOM 653 C CA . PHE A 1 76 ? -3.763 -0.521 8.420 1.00 91.50 76 PHE A CA 1
ATOM 654 C C . PHE A 1 76 ? -3.505 -1.302 9.713 1.00 91.50 76 PHE A C 1
ATOM 656 O O . PHE A 1 76 ? -4.403 -1.442 10.546 1.00 91.50 76 PHE A O 1
ATOM 663 N N . TYR A 1 77 ? -2.276 -1.781 9.920 1.00 90.06 77 TYR A N 1
ATOM 664 C CA . TYR A 1 77 ? -1.869 -2.424 11.165 1.00 90.06 77 TYR A CA 1
ATOM 665 C C . TYR A 1 77 ? -1.904 -1.435 12.329 1.00 90.06 77 TYR A C 1
ATOM 667 O O . TYR A 1 77 ? -2.514 -1.715 13.361 1.00 90.06 77 TYR A O 1
ATOM 675 N N . LEU A 1 78 ? -1.355 -0.234 12.146 1.00 87.25 78 LEU A N 1
ATOM 676 C CA . LEU A 1 78 ? -1.394 0.793 13.184 1.00 87.25 78 LEU A CA 1
ATOM 677 C C . LEU A 1 78 ? -2.836 1.251 13.456 1.00 87.25 78 LEU A C 1
ATOM 679 O O . LEU A 1 78 ? -3.224 1.403 14.615 1.00 87.25 78 LEU A O 1
ATOM 683 N N . ALA A 1 79 ? -3.681 1.363 12.426 1.00 88.06 79 ALA A N 1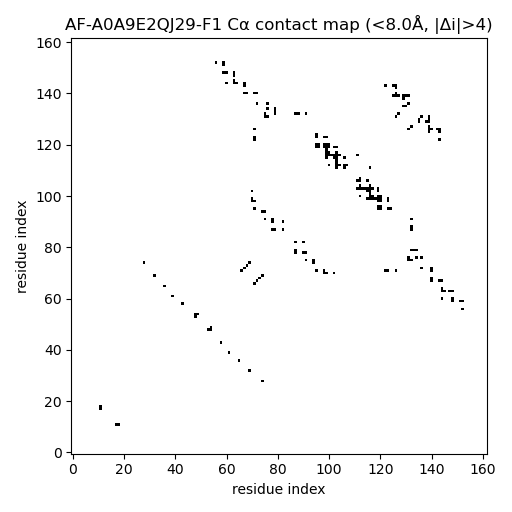
ATOM 684 C CA . ALA A 1 79 ? -5.105 1.629 12.619 1.00 88.06 79 ALA A CA 1
ATOM 685 C C . ALA A 1 79 ? -5.812 0.530 13.428 1.00 88.06 79 ALA A C 1
ATOM 687 O O . ALA A 1 79 ? -6.713 0.807 14.223 1.00 88.06 79 ALA A O 1
ATOM 688 N N . HIS A 1 80 ? -5.411 -0.727 13.248 1.00 89.25 80 HIS A N 1
ATOM 689 C CA . HIS A 1 80 ? -5.931 -1.831 14.042 1.00 89.25 80 HIS A CA 1
ATOM 690 C C . HIS A 1 80 ? -5.523 -1.722 15.520 1.00 89.25 80 HIS A C 1
ATOM 692 O O . HIS A 1 80 ? -6.378 -1.939 16.385 1.00 89.25 80 HIS A O 1
ATOM 698 N N . LEU A 1 81 ? -4.262 -1.366 15.798 1.00 88.12 81 LEU A N 1
ATOM 699 C CA . LEU A 1 81 ? -3.714 -1.239 17.154 1.00 88.12 81 LEU A CA 1
ATOM 700 C C . LEU A 1 81 ? -4.299 -0.048 17.923 1.00 88.12 81 LEU A C 1
ATOM 702 O O . LEU A 1 81 ? -4.698 -0.198 19.075 1.00 88.12 81 LEU A O 1
ATOM 706 N N . PHE A 1 82 ? -4.367 1.130 17.298 1.00 87.31 82 PHE A N 1
ATOM 707 C CA . PHE A 1 82 ? -4.686 2.370 18.012 1.00 87.31 82 PHE A CA 1
ATOM 708 C C . PHE A 1 82 ? -6.182 2.689 18.094 1.00 87.31 82 PHE A C 1
ATOM 710 O O . PHE A 1 82 ? -6.592 3.443 18.978 1.00 87.31 82 PHE A O 1
ATOM 717 N N . PHE A 1 83 ? -7.022 2.128 17.214 1.00 85.19 83 PHE A N 1
ATOM 718 C CA . PHE A 1 83 ? -8.443 2.482 17.162 1.00 85.19 83 PHE A CA 1
ATOM 719 C C . PHE A 1 83 ? -9.364 1.384 17.706 1.00 85.19 83 PHE A C 1
ATOM 721 O O . PHE A 1 83 ? -9.284 0.198 17.355 1.00 85.19 83 PHE A O 1
ATOM 728 N N . LYS A 1 84 ? -10.333 1.823 18.523 1.00 83.69 84 LYS A N 1
ATOM 729 C CA . LYS A 1 84 ? -11.439 0.996 19.031 1.00 83.69 84 LYS A CA 1
ATOM 730 C C . LYS A 1 84 ? -12.270 0.431 17.876 1.00 83.69 84 LYS A C 1
ATOM 732 O O . LYS A 1 84 ? -12.415 1.072 16.838 1.00 83.69 84 LYS A O 1
ATOM 737 N N . LYS A 1 85 ? -12.902 -0.732 18.085 1.00 82.69 85 LYS A N 1
ATOM 738 C CA . LYS A 1 85 ? -13.648 -1.499 17.061 1.00 82.69 85 LYS A CA 1
ATOM 739 C C . LYS A 1 85 ? -14.602 -0.652 16.198 1.00 82.69 85 LYS A C 1
ATOM 741 O O . LYS A 1 85 ? -14.636 -0.845 14.988 1.00 82.69 85 LYS A O 1
ATOM 746 N N . ARG A 1 86 ? -15.336 0.294 16.802 1.00 78.12 86 ARG A N 1
ATOM 747 C CA . ARG A 1 86 ? -16.274 1.187 16.091 1.00 78.12 86 ARG A CA 1
ATOM 748 C C . ARG A 1 86 ? -15.567 2.203 15.183 1.00 78.12 86 ARG A C 1
ATOM 750 O O . ARG A 1 86 ? -16.016 2.421 14.067 1.00 78.12 86 ARG A O 1
ATOM 757 N N . LEU A 1 87 ? -14.462 2.792 15.643 1.00 79.19 87 LEU A N 1
ATOM 758 C CA . LEU A 1 87 ? -13.676 3.765 14.872 1.00 79.19 87 LEU A CA 1
ATOM 759 C C . LEU A 1 87 ? -12.821 3.090 13.806 1.00 79.19 87 LEU A C 1
ATOM 761 O O . LEU A 1 87 ? -12.640 3.632 12.725 1.00 79.19 87 LEU A O 1
ATOM 765 N N . ARG A 1 88 ? -12.372 1.864 14.083 1.00 85.25 88 ARG A N 1
ATOM 766 C CA . ARG A 1 88 ? -11.518 1.079 13.198 1.00 85.25 88 ARG A CA 1
ATOM 767 C C . ARG A 1 88 ? -12.077 0.992 11.782 1.00 85.25 88 ARG A C 1
ATOM 769 O O . ARG A 1 88 ? -11.354 1.264 10.841 1.00 85.25 88 ARG A O 1
ATOM 776 N N . GLN A 1 89 ? -13.356 0.664 11.607 1.00 85.75 89 GLN A N 1
ATOM 777 C CA . GLN A 1 89 ? -13.931 0.532 10.263 1.00 85.75 89 GLN A CA 1
ATOM 778 C C . GLN A 1 89 ? -13.900 1.850 9.478 1.00 85.75 89 GLN A C 1
ATOM 780 O O . GLN A 1 89 ? -13.487 1.853 8.322 1.00 85.75 89 GLN A O 1
ATOM 785 N N . ALA A 1 90 ? -14.279 2.963 10.111 1.00 86.75 90 ALA A N 1
ATOM 786 C CA . ALA A 1 90 ? -14.234 4.280 9.480 1.00 86.75 90 ALA A CA 1
ATOM 787 C C . ALA A 1 90 ? -12.792 4.695 9.147 1.00 86.75 90 ALA A C 1
ATOM 789 O O . ALA A 1 90 ? -12.530 5.142 8.032 1.00 86.75 90 ALA A O 1
ATOM 790 N N . THR A 1 91 ? -11.848 4.468 10.067 1.00 88.12 91 THR A N 1
ATOM 791 C CA . THR A 1 91 ? -10.420 4.729 9.844 1.00 88.12 91 THR A CA 1
ATOM 792 C C . THR A 1 91 ? -9.874 3.896 8.686 1.00 88.12 91 THR A C 1
ATOM 794 O O . THR A 1 91 ? -9.189 4.437 7.831 1.00 88.12 91 THR A O 1
ATOM 797 N N . PHE A 1 92 ? -10.206 2.605 8.604 1.00 88.94 92 PHE A N 1
ATOM 798 C CA . PHE A 1 92 ? -9.773 1.741 7.501 1.00 88.94 92 PHE A CA 1
ATOM 799 C C . PHE A 1 92 ? -10.309 2.222 6.150 1.00 88.94 92 PHE A C 1
ATOM 801 O O . PHE A 1 92 ? -9.557 2.252 5.184 1.00 88.94 92 PHE A O 1
ATOM 808 N N . ILE A 1 93 ? -11.579 2.634 6.079 1.00 90.00 93 ILE A N 1
ATOM 809 C CA . ILE A 1 93 ? -12.142 3.213 4.852 1.00 90.00 93 ILE A CA 1
ATOM 810 C C . ILE A 1 93 ? -11.375 4.484 4.476 1.00 90.00 93 ILE A C 1
ATOM 812 O O . ILE A 1 93 ? -10.934 4.605 3.338 1.00 90.00 93 ILE A O 1
ATOM 816 N N . GLY A 1 94 ? -11.158 5.397 5.427 1.00 90.88 94 GLY A N 1
ATOM 817 C CA . GLY A 1 94 ? -10.377 6.613 5.190 1.00 90.88 94 GLY A CA 1
ATOM 818 C C . GLY A 1 94 ? -8.961 6.314 4.693 1.00 90.88 94 GLY A C 1
ATOM 819 O O . GLY A 1 94 ? -8.519 6.901 3.710 1.00 90.88 94 GLY A O 1
ATOM 820 N N . LEU A 1 95 ? -8.277 5.351 5.315 1.00 91.81 95 LEU A N 1
ATOM 821 C CA . LEU A 1 95 ? -6.929 4.940 4.927 1.00 91.81 95 LEU A CA 1
ATOM 822 C C . LEU A 1 95 ? -6.876 4.294 3.545 1.00 91.81 95 LEU A C 1
ATOM 824 O O . LEU A 1 95 ? -5.913 4.537 2.835 1.00 91.81 95 LEU A O 1
ATOM 828 N N . ILE A 1 96 ? -7.897 3.541 3.119 1.00 94.00 96 ILE A N 1
ATOM 829 C CA . ILE A 1 96 ? -7.959 3.025 1.742 1.00 94.00 96 ILE A CA 1
ATOM 830 C C . ILE A 1 96 ? -7.877 4.179 0.734 1.00 94.00 96 ILE A C 1
ATOM 832 O O . ILE A 1 96 ? -7.073 4.128 -0.196 1.00 94.00 96 ILE A O 1
ATOM 836 N N . PHE A 1 97 ? -8.683 5.227 0.925 1.00 93.50 97 PHE A N 1
ATOM 837 C CA . PHE A 1 97 ? -8.702 6.367 0.008 1.00 93.50 97 PHE A CA 1
ATOM 838 C C . PHE A 1 97 ? -7.433 7.211 0.109 1.00 93.50 97 PHE A C 1
ATOM 840 O O . PHE A 1 97 ? -6.847 7.542 -0.917 1.00 93.50 97 PHE A O 1
ATOM 847 N N . ILE A 1 98 ? -6.984 7.528 1.327 1.00 91.94 98 ILE A N 1
ATOM 848 C CA . ILE A 1 98 ? -5.778 8.336 1.547 1.00 91.94 98 ILE A CA 1
ATOM 849 C C . ILE A 1 98 ? -4.548 7.624 0.981 1.00 91.94 98 ILE A C 1
ATOM 851 O O . ILE A 1 98 ? -3.819 8.218 0.192 1.00 91.94 98 ILE A O 1
ATOM 855 N N . SER A 1 99 ? -4.338 6.351 1.329 1.00 93.38 99 SER A N 1
ATOM 856 C CA . SER A 1 99 ? -3.216 5.570 0.808 1.00 93.38 99 SER A CA 1
ATOM 857 C C . SER A 1 99 ? -3.273 5.443 -0.707 1.00 93.38 99 SER A C 1
ATOM 859 O O . SER A 1 99 ? -2.238 5.572 -1.348 1.00 93.38 99 SER A O 1
ATOM 861 N N . GLY A 1 100 ? -4.458 5.235 -1.292 1.00 92.38 100 GLY A N 1
ATOM 862 C CA . GLY A 1 100 ? -4.597 5.144 -2.742 1.00 92.38 100 GLY A CA 1
ATOM 863 C C . GLY A 1 100 ? -4.266 6.455 -3.454 1.00 92.38 100 GLY A C 1
ATOM 864 O O . GLY A 1 100 ? -3.451 6.466 -4.369 1.00 92.38 100 GLY A O 1
ATOM 865 N N . ILE A 1 101 ? -4.815 7.581 -2.994 1.00 90.00 101 ILE A N 1
ATOM 866 C CA . ILE A 1 101 ? -4.521 8.900 -3.574 1.00 90.00 101 ILE A CA 1
ATOM 867 C C . ILE A 1 101 ? -3.030 9.232 -3.442 1.00 90.00 101 ILE A C 1
ATOM 869 O O . ILE A 1 101 ? -2.411 9.645 -4.421 1.00 90.00 101 ILE A O 1
ATOM 873 N N . LEU A 1 102 ? -2.434 9.017 -2.262 1.00 90.06 102 LEU A N 1
ATOM 874 C CA . LEU A 1 102 ? -1.003 9.250 -2.045 1.00 90.06 102 LEU A CA 1
ATOM 875 C C . LEU A 1 102 ? -0.136 8.360 -2.935 1.00 90.06 102 LEU A C 1
ATOM 877 O O . LEU A 1 102 ? 0.843 8.844 -3.500 1.00 90.06 102 LEU A O 1
ATOM 881 N N . PHE A 1 103 ? -0.514 7.090 -3.094 1.00 89.75 103 PHE A N 1
ATOM 882 C CA . PHE A 1 103 ? 0.157 6.171 -4.005 1.00 89.75 103 PHE A CA 1
ATOM 883 C C . PHE A 1 103 ? 0.145 6.728 -5.432 1.00 89.75 103 PHE A C 1
ATOM 885 O O . PHE A 1 103 ? 1.197 6.832 -6.052 1.00 89.75 103 PHE A O 1
ATOM 892 N N . GLY A 1 104 ? -1.001 7.209 -5.918 1.00 88.00 104 GLY A N 1
ATOM 893 C CA . GLY A 1 104 ? -1.086 7.844 -7.231 1.00 88.00 104 GLY A CA 1
ATOM 894 C C . GLY A 1 104 ? -0.242 9.119 -7.374 1.00 88.00 104 GLY A C 1
ATOM 895 O O . GLY A 1 104 ? 0.386 9.304 -8.412 1.00 88.00 104 GLY A O 1
ATOM 896 N N . ILE A 1 105 ? -0.191 9.986 -6.353 1.00 87.31 105 ILE A N 1
ATOM 897 C CA . ILE A 1 105 ? 0.579 11.251 -6.380 1.00 87.31 105 ILE A CA 1
ATOM 898 C C . ILE A 1 105 ? 2.084 10.996 -6.489 1.00 87.31 105 ILE A C 1
ATOM 900 O O . ILE A 1 105 ? 2.790 11.743 -7.165 1.00 87.31 105 ILE A O 1
ATOM 904 N N . LEU A 1 106 ? 2.576 9.947 -5.831 1.00 86.12 106 LEU A N 1
ATOM 905 C CA . LEU A 1 106 ? 4.000 9.613 -5.813 1.00 86.12 106 LEU A CA 1
ATOM 906 C C . LEU A 1 106 ? 4.486 8.972 -7.120 1.00 86.12 106 LEU A C 1
ATOM 908 O O . LEU A 1 106 ? 5.693 8.859 -7.328 1.00 86.12 106 LEU A O 1
ATOM 912 N N . HIS A 1 107 ? 3.570 8.615 -8.024 1.00 82.88 107 HIS A N 1
ATOM 913 C CA . HIS A 1 107 ? 3.901 8.121 -9.353 1.00 82.88 107 HIS A CA 1
ATOM 914 C C . HIS A 1 107 ? 3.806 9.257 -10.388 1.00 82.88 107 HIS A C 1
ATOM 916 O O . HIS A 1 107 ? 2.756 9.885 -10.531 1.00 82.88 107 HIS A O 1
ATOM 922 N N . PRO A 1 108 ? 4.872 9.539 -11.160 1.00 79.38 108 PRO A N 1
ATOM 923 C CA . PRO A 1 108 ? 4.893 10.679 -12.073 1.00 79.38 108 PRO A CA 1
ATOM 924 C C . PRO A 1 108 ? 3.885 10.520 -13.221 1.00 79.38 108 PRO A C 1
ATOM 926 O O . PRO A 1 108 ? 3.822 9.466 -13.850 1.00 79.38 108 PRO A O 1
ATOM 929 N N . GLY A 1 109 ? 3.155 11.596 -13.547 1.00 73.56 109 GLY A N 1
ATOM 930 C CA . GLY A 1 109 ? 2.265 11.716 -14.713 1.00 73.56 109 GLY A CA 1
ATOM 931 C C . GLY A 1 109 ? 0.766 11.757 -14.375 1.00 73.56 109 GLY A C 1
ATOM 932 O O . GLY A 1 109 ? 0.239 10.885 -13.697 1.00 73.56 109 GLY A O 1
ATOM 933 N N . VAL A 1 110 ? 0.030 12.732 -14.923 1.00 59.75 110 VAL A N 1
ATOM 934 C CA . VAL A 1 110 ? -1.388 12.989 -14.569 1.00 59.75 110 VAL A CA 1
ATOM 935 C C . VAL A 1 110 ? -2.323 11.819 -14.907 1.00 59.75 110 VAL A C 1
ATOM 937 O O . VAL A 1 110 ? -3.199 11.474 -14.120 1.00 59.75 110 VAL A O 1
ATOM 940 N N . ARG A 1 111 ? -2.128 11.149 -16.053 1.00 65.00 111 ARG A N 1
ATOM 941 C CA . ARG A 1 111 ? -2.889 9.924 -16.381 1.00 65.00 111 ARG A CA 1
ATOM 942 C C . ARG A 1 111 ? -2.549 8.767 -15.440 1.00 65.00 111 ARG A C 1
ATOM 944 O O . ARG A 1 111 ? -3.401 7.925 -15.177 1.00 65.00 111 ARG A O 1
ATOM 951 N N . ARG A 1 112 ? -1.317 8.739 -14.925 1.00 71.69 112 ARG A N 1
ATOM 952 C CA . ARG A 1 112 ? -0.849 7.720 -13.984 1.00 71.69 112 ARG A CA 1
ATOM 953 C C . ARG A 1 112 ? -1.410 7.964 -12.587 1.00 71.69 112 ARG A C 1
ATOM 955 O O . ARG A 1 112 ? -1.794 6.985 -11.974 1.00 71.69 112 ARG A O 1
ATOM 962 N N . LEU A 1 113 ? -1.609 9.212 -12.152 1.00 77.25 113 LEU A N 1
ATOM 963 C CA . LEU A 1 113 ? -2.292 9.533 -10.889 1.00 77.25 113 LEU A CA 1
ATOM 964 C C . LEU A 1 113 ? -3.662 8.844 -10.773 1.00 77.25 113 LEU A C 1
ATOM 966 O O . LEU A 1 113 ? -3.950 8.228 -9.752 1.00 77.25 113 LEU A O 1
ATOM 970 N N . TRP A 1 114 ? -4.496 8.919 -11.815 1.00 81.38 114 TRP A N 1
ATOM 971 C CA . TRP A 1 114 ? -5.833 8.314 -11.790 1.00 81.38 114 TRP A CA 1
ATOM 972 C C . TRP A 1 114 ? -5.785 6.787 -11.779 1.00 81.38 114 TRP A C 1
ATOM 974 O O . TRP A 1 114 ? -6.466 6.162 -10.972 1.00 81.38 114 TRP A O 1
ATOM 984 N N . VAL A 1 115 ? -4.965 6.184 -12.643 1.00 84.19 115 VAL A N 1
ATOM 985 C CA . VAL A 1 115 ? -4.855 4.719 -12.735 1.00 84.19 115 VAL A CA 1
ATOM 986 C C . VAL A 1 115 ? -4.220 4.145 -11.468 1.00 84.19 115 VAL A C 1
ATOM 988 O O . VAL A 1 115 ? -4.820 3.291 -10.823 1.00 84.19 115 VAL A O 1
ATOM 991 N N . GLN A 1 116 ? -3.065 4.679 -11.063 1.00 86.69 116 GLN A N 1
ATOM 992 C CA . GLN A 1 116 ? -2.336 4.253 -9.867 1.00 86.69 116 GLN A CA 1
ATOM 993 C C . GLN A 1 116 ? -3.135 4.549 -8.598 1.00 86.69 116 GLN A C 1
ATOM 995 O O . GLN A 1 116 ? -3.165 3.741 -7.679 1.00 86.69 116 GLN A O 1
ATOM 1000 N N . GLY A 1 117 ? -3.856 5.671 -8.540 1.00 89.81 117 GLY A N 1
ATOM 1001 C CA . GLY A 1 117 ? -4.714 5.989 -7.401 1.00 89.81 117 GLY A CA 1
ATOM 1002 C C . GLY A 1 117 ? -5.860 4.991 -7.218 1.00 89.81 117 GLY A C 1
ATOM 1003 O O . GLY A 1 117 ? -6.115 4.526 -6.104 1.00 89.81 117 GLY A O 1
ATOM 1004 N N . VAL A 1 118 ? -6.524 4.617 -8.317 1.00 90.31 118 VAL A N 1
ATOM 1005 C CA . VAL A 1 118 ? -7.587 3.600 -8.319 1.00 90.31 118 VAL A CA 1
ATOM 1006 C C . VAL A 1 118 ? -7.028 2.220 -7.973 1.00 90.31 118 VAL A C 1
ATOM 1008 O O . VAL A 1 118 ? -7.614 1.520 -7.149 1.00 90.31 118 VAL A O 1
ATOM 1011 N N . GLU A 1 119 ? -5.878 1.846 -8.531 1.00 89.56 119 GLU A N 1
ATOM 1012 C CA . GLU A 1 119 ? -5.153 0.621 -8.171 1.00 89.56 119 GLU A CA 1
ATOM 1013 C C . GLU A 1 119 ? -4.806 0.590 -6.673 1.00 89.56 119 GLU A C 1
ATOM 1015 O O . GLU A 1 119 ? -5.079 -0.385 -5.966 1.00 89.56 119 GLU A O 1
ATOM 1020 N N . GLY A 1 120 ? -4.329 1.725 -6.162 1.00 93.75 120 GLY A N 1
ATOM 1021 C CA . GLY A 1 120 ? -4.129 2.040 -4.756 1.00 93.75 120 GLY A CA 1
ATOM 1022 C C . GLY A 1 120 ? -5.307 1.635 -3.870 1.00 93.75 120 GLY A C 1
ATOM 1023 O O . GLY A 1 120 ? -5.173 0.834 -2.935 1.00 93.75 120 GLY A O 1
ATOM 1024 N N . ILE A 1 121 ? -6.479 2.171 -4.213 1.00 94.12 121 ILE A N 1
ATOM 1025 C CA . ILE A 1 121 ? -7.754 1.915 -3.536 1.00 94.12 121 ILE A CA 1
ATOM 1026 C C . ILE A 1 121 ? -8.135 0.433 -3.632 1.00 94.12 121 ILE A C 1
ATOM 1028 O O . ILE A 1 121 ? -8.491 -0.173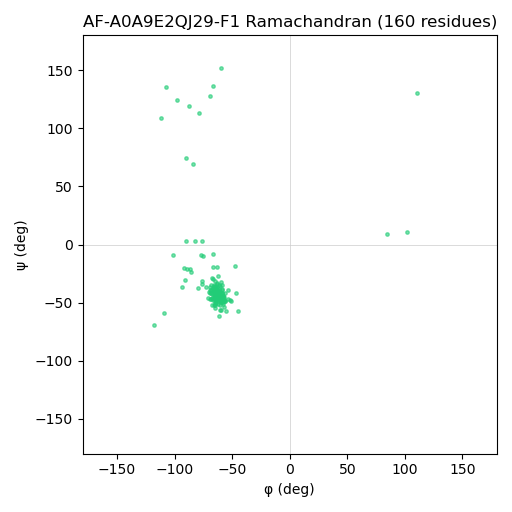 -2.616 1.00 94.12 121 ILE A O 1
ATOM 1032 N N . LEU A 1 122 ? -8.028 -0.174 -4.819 1.00 94.00 122 LEU A N 1
ATOM 1033 C CA . LEU A 1 122 ? -8.359 -1.585 -5.040 1.00 94.00 122 LEU A CA 1
ATOM 1034 C C . LEU A 1 122 ? -7.520 -2.511 -4.152 1.00 94.00 122 LEU A C 1
ATOM 1036 O O . LEU A 1 122 ? -8.073 -3.412 -3.517 1.00 94.00 122 LEU A O 1
ATOM 1040 N N . PHE A 1 123 ? -6.215 -2.265 -4.020 1.00 94.56 123 PHE A N 1
ATOM 1041 C CA . PHE A 1 123 ? -5.356 -3.072 -3.146 1.00 94.56 123 PHE A CA 1
ATOM 1042 C C . PHE A 1 123 ? -5.733 -2.895 -1.676 1.00 94.56 123 PHE A C 1
ATOM 1044 O O . PHE A 1 123 ? -5.781 -3.873 -0.929 1.00 94.56 123 PHE A O 1
ATOM 1051 N N . GLY A 1 124 ? -6.078 -1.673 -1.258 1.00 95.38 124 GLY A N 1
ATOM 1052 C CA . GLY A 1 124 ? -6.619 -1.423 0.078 1.00 95.38 124 GLY A CA 1
ATOM 1053 C C . GLY A 1 124 ? -7.912 -2.211 0.343 1.00 95.38 124 GLY A C 1
ATOM 1054 O O . GLY A 1 124 ? -8.075 -2.811 1.410 1.00 95.38 124 GLY A O 1
ATOM 1055 N N . MET A 1 125 ? -8.814 -2.285 -0.641 1.00 94.69 125 MET A N 1
ATOM 1056 C CA . MET A 1 125 ? -10.039 -3.088 -0.550 1.00 94.69 125 MET A CA 1
ATOM 1057 C C . MET A 1 125 ? -9.741 -4.592 -0.464 1.00 94.69 125 MET A C 1
ATOM 1059 O O . MET A 1 125 ? -10.341 -5.281 0.366 1.00 94.69 125 MET A O 1
ATOM 1063 N N . ILE A 1 126 ? -8.804 -5.102 -1.271 1.00 93.94 126 ILE A N 1
ATOM 1064 C CA . ILE A 1 126 ? -8.352 -6.503 -1.235 1.00 93.94 126 ILE A CA 1
ATOM 1065 C C . ILE A 1 126 ? -7.770 -6.838 0.142 1.00 93.94 126 ILE A C 1
ATOM 1067 O O . ILE A 1 126 ? -8.202 -7.811 0.767 1.00 93.94 126 ILE A O 1
ATOM 1071 N N . TYR A 1 127 ? -6.873 -5.996 0.663 1.00 95.81 127 TYR A N 1
ATOM 1072 C CA . TYR A 1 127 ? -6.276 -6.153 1.990 1.00 95.81 127 TYR A CA 1
ATOM 1073 C C . TYR A 1 127 ? -7.358 -6.285 3.074 1.00 95.81 127 TYR A C 1
ATOM 1075 O O . TYR A 1 127 ? -7.342 -7.198 3.908 1.00 95.81 127 TYR A O 1
ATOM 1083 N N . CYS A 1 128 ? -8.364 -5.408 3.034 1.00 93.94 128 CYS A N 1
ATOM 1084 C CA . CYS A 1 128 ? -9.500 -5.445 3.948 1.00 93.94 128 CYS A CA 1
ATOM 1085 C C . CYS A 1 128 ? -10.349 -6.715 3.798 1.00 93.94 128 CYS A C 1
ATOM 1087 O O . CYS A 1 128 ? -10.668 -7.353 4.808 1.00 93.94 128 CYS A O 1
ATOM 1089 N N . LYS A 1 129 ? -10.674 -7.114 2.561 1.00 94.81 129 LYS A N 1
ATOM 1090 C CA . LYS A 1 129 ? -11.475 -8.310 2.243 1.00 94.81 129 LYS A CA 1
ATOM 1091 C C . LYS A 1 129 ? -10.801 -9.599 2.716 1.00 94.81 129 LYS A C 1
ATOM 1093 O O . LYS A 1 129 ? -11.472 -10.510 3.193 1.00 94.81 129 LYS A O 1
ATOM 1098 N N . LEU A 1 130 ? -9.472 -9.649 2.667 1.00 94.81 130 LEU A N 1
ATOM 1099 C CA . LEU A 1 130 ? -8.655 -10.769 3.142 1.00 94.81 130 LEU A CA 1
ATOM 1100 C C . LEU A 1 130 ? -8.508 -10.831 4.674 1.00 94.81 130 LEU A C 1
ATOM 1102 O O . LEU A 1 130 ? -7.856 -11.732 5.207 1.00 94.81 130 LEU A O 1
ATOM 1106 N N . GLY A 1 131 ? -9.163 -9.922 5.400 1.00 93.56 131 GLY A N 1
ATOM 1107 C CA . GLY A 1 131 ? -9.222 -9.922 6.857 1.00 93.56 131 GLY A CA 1
ATOM 1108 C C . GLY A 1 131 ? -8.295 -8.915 7.530 1.00 93.56 131 GLY A C 1
ATOM 1109 O O . GLY A 1 131 ? -8.184 -8.964 8.756 1.00 93.56 131 GLY A O 1
ATOM 1110 N N . GLY A 1 132 ? -7.694 -7.983 6.783 1.00 92.19 132 GLY A N 1
ATOM 1111 C CA . GLY A 1 132 ? -6.866 -6.906 7.334 1.00 92.19 132 GLY A CA 1
ATOM 1112 C C . GLY A 1 132 ? -7.567 -6.092 8.426 1.00 92.19 132 GLY A C 1
ATOM 1113 O O . GLY A 1 132 ? -6.987 -5.821 9.473 1.00 92.19 132 GLY A O 1
ATOM 1114 N N . ILE A 1 133 ? -8.869 -5.821 8.264 1.00 89.69 133 ILE A N 1
ATOM 1115 C CA . ILE A 1 133 ? -9.697 -5.129 9.278 1.00 89.69 133 ILE A CA 1
ATOM 1116 C C . ILE A 1 133 ? -9.718 -5.893 10.613 1.00 89.69 133 ILE A C 1
ATOM 1118 O O . ILE A 1 133 ? -9.751 -5.301 11.698 1.00 89.69 133 ILE A O 1
ATOM 1122 N N . LYS A 1 134 ? -9.681 -7.229 10.545 1.00 90.94 134 LYS A N 1
ATOM 1123 C CA . LYS A 1 134 ? -9.673 -8.121 11.711 1.00 90.94 134 LYS A CA 1
ATOM 1124 C C . LYS A 1 134 ? -8.274 -8.284 12.319 1.00 90.94 134 LYS A C 1
ATOM 1126 O O . LYS A 1 134 ? -8.145 -9.040 13.271 1.00 90.94 134 LYS A O 1
ATOM 1131 N N . GLY A 1 135 ? -7.260 -7.585 11.804 1.00 88.31 135 GLY A N 1
ATOM 1132 C CA . GLY A 1 135 ? -5.879 -7.665 12.289 1.00 88.31 135 GLY A CA 1
ATOM 1133 C C . GLY A 1 135 ? -5.080 -8.819 11.691 1.00 88.31 135 GLY A C 1
ATOM 1134 O O . GLY A 1 135 ? -3.970 -9.080 12.139 1.00 88.31 135 GLY A O 1
ATOM 1135 N N . LYS A 1 136 ? -5.608 -9.520 10.676 1.00 93.50 136 LYS A N 1
ATOM 1136 C CA . LYS A 1 136 ? -4.797 -10.486 9.925 1.00 93.50 136 LYS A CA 1
ATOM 1137 C C . LYS A 1 136 ? -3.773 -9.707 9.105 1.00 93.50 136 LYS A C 1
ATOM 1139 O O . LYS A 1 136 ? -4.160 -8.800 8.380 1.00 93.50 136 LYS A O 1
ATOM 1144 N N . ILE A 1 137 ? -2.498 -10.066 9.217 1.00 91.88 137 ILE A N 1
ATOM 1145 C CA . ILE A 1 137 ? -1.396 -9.342 8.564 1.00 91.88 137 ILE A CA 1
ATOM 1146 C C . ILE A 1 137 ? -0.817 -10.166 7.423 1.00 91.88 137 ILE A C 1
ATOM 1148 O O . ILE A 1 137 ? -0.864 -9.743 6.275 1.00 91.88 137 ILE A O 1
ATOM 1152 N N . LEU A 1 138 ? -0.329 -11.370 7.735 1.00 94.19 138 LEU A N 1
ATOM 1153 C CA . LEU A 1 138 ? 0.480 -12.163 6.810 1.00 94.19 138 LEU A CA 1
ATOM 1154 C C . LEU A 1 138 ? -0.248 -12.434 5.486 1.00 94.19 138 LEU A C 1
ATOM 1156 O O . LEU A 1 138 ? 0.240 -12.069 4.426 1.00 94.19 138 LEU A O 1
ATOM 1160 N N . LYS A 1 139 ? -1.467 -12.988 5.548 1.00 96.00 139 LYS A N 1
ATOM 1161 C CA . LYS A 1 139 ? -2.262 -13.305 4.351 1.00 96.00 139 LYS A CA 1
ATOM 1162 C C . LYS A 1 139 ? -2.569 -12.081 3.468 1.00 96.00 139 LYS A C 1
ATOM 1164 O O . LYS A 1 139 ? -2.271 -12.153 2.279 1.00 96.00 139 LYS A O 1
ATOM 1169 N N . PRO A 1 140 ? -3.195 -10.997 3.973 1.00 96.19 140 PRO A N 1
ATOM 1170 C CA . PRO A 1 140 ? -3.495 -9.844 3.127 1.00 96.19 140 PRO A CA 1
ATOM 1171 C C . PRO A 1 140 ? -2.232 -9.176 2.585 1.00 96.19 140 PRO A C 1
ATOM 1173 O O . PRO A 1 140 ? -2.209 -8.823 1.413 1.00 96.19 140 PRO A O 1
ATOM 1176 N N . TYR A 1 141 ? -1.176 -9.068 3.393 1.00 96.25 141 TYR A N 1
ATOM 1177 C CA . TYR A 1 141 ? 0.075 -8.450 2.969 1.00 96.25 141 TYR A CA 1
ATOM 1178 C C . TYR A 1 141 ? 0.771 -9.244 1.856 1.00 96.25 141 TYR A C 1
ATOM 1180 O O . TYR A 1 141 ? 1.064 -8.683 0.805 1.00 96.25 141 TYR A O 1
ATOM 1188 N N . SER A 1 142 ? 0.955 -10.558 2.028 1.00 96.38 142 SER A N 1
ATOM 1189 C CA . SER A 1 142 ? 1.584 -11.405 1.008 1.00 96.38 142 SER A CA 1
ATOM 1190 C C . SER A 1 142 ? 0.796 -11.428 -0.303 1.00 96.38 142 SER A C 1
ATOM 1192 O O . SER A 1 142 ? 1.402 -11.401 -1.370 1.00 96.38 142 SER A O 1
ATOM 1194 N N . ILE A 1 143 ? -0.543 -11.441 -0.251 1.00 94.81 143 ILE A N 1
ATOM 1195 C CA . ILE A 1 143 ? -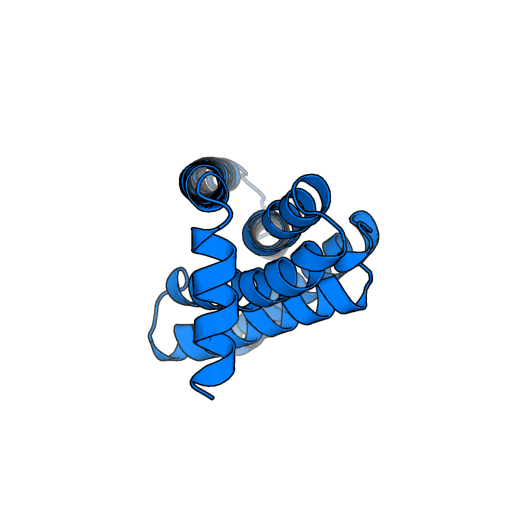1.362 -11.401 -1.472 1.00 94.81 143 ILE A CA 1
ATOM 1196 C C . ILE A 1 143 ? -1.243 -10.046 -2.172 1.00 94.81 143 ILE A C 1
ATOM 1198 O O . ILE A 1 143 ? -1.108 -10.029 -3.391 1.00 94.81 143 ILE A O 1
ATOM 1202 N N . CYS A 1 144 ? -1.253 -8.931 -1.436 1.00 96.25 144 CYS A N 1
ATOM 1203 C CA . CYS A 1 144 ? -1.041 -7.621 -2.048 1.00 96.25 144 CYS A CA 1
ATOM 1204 C C . CYS A 1 144 ? 0.344 -7.518 -2.704 1.00 96.25 144 CYS A C 1
ATOM 1206 O O . CYS A 1 144 ? 0.419 -7.053 -3.834 1.00 96.25 144 CYS A O 1
ATOM 1208 N N . ILE A 1 145 ? 1.410 -8.022 -2.063 1.00 96.94 145 ILE A N 1
ATOM 1209 C CA . ILE A 1 145 ? 2.762 -8.044 -2.655 1.00 96.94 145 ILE A CA 1
ATOM 1210 C C . ILE A 1 145 ? 2.768 -8.824 -3.968 1.00 96.94 145 ILE A C 1
ATOM 1212 O O . ILE A 1 145 ? 3.288 -8.339 -4.969 1.00 96.94 145 ILE A O 1
ATOM 1216 N N . LEU A 1 146 ? 2.197 -10.033 -3.972 1.00 95.06 146 LEU A N 1
ATOM 1217 C CA . LEU A 1 146 ? 2.157 -10.874 -5.168 1.00 95.06 146 LEU A CA 1
ATOM 1218 C C . LEU A 1 146 ? 1.354 -10.214 -6.287 1.00 95.06 146 LEU A C 1
ATOM 1220 O O . LEU A 1 146 ? 1.797 -10.197 -7.431 1.00 95.06 146 LEU A O 1
ATOM 1224 N N . PHE A 1 147 ? 0.193 -9.649 -5.959 1.00 93.62 147 PHE A N 1
ATOM 1225 C CA . PHE A 1 147 ? -0.660 -8.998 -6.943 1.00 93.62 147 PHE A CA 1
ATOM 1226 C C . PHE A 1 147 ? 0.016 -7.757 -7.537 1.00 93.62 147 PHE A C 1
ATOM 1228 O O . PHE A 1 147 ? 0.044 -7.604 -8.755 1.00 93.62 147 PHE A O 1
ATOM 1235 N N . HIS A 1 148 ? 0.639 -6.933 -6.695 1.00 94.56 148 HIS A N 1
ATOM 1236 C CA . HIS A 1 148 ? 1.412 -5.771 -7.121 1.00 94.56 148 HIS A CA 1
ATOM 1237 C C . HIS A 1 148 ? 2.591 -6.180 -8.020 1.00 94.56 148 HIS A C 1
ATOM 1239 O O . HIS A 1 148 ? 2.760 -5.639 -9.112 1.00 94.56 148 HIS A O 1
ATOM 1245 N N . LEU A 1 149 ? 3.348 -7.212 -7.638 1.00 93.19 149 LEU A N 1
ATOM 1246 C CA . LEU A 1 149 ? 4.427 -7.749 -8.467 1.00 93.19 149 LEU A CA 1
ATOM 1247 C C . LEU A 1 149 ? 3.916 -8.205 -9.843 1.00 93.19 149 LEU A C 1
ATOM 1249 O O . LEU A 1 149 ? 4.531 -7.885 -10.859 1.00 93.19 149 LEU A O 1
ATOM 1253 N N . CYS A 1 150 ? 2.789 -8.920 -9.892 1.00 89.31 150 CYS A N 1
ATOM 1254 C CA . CYS A 1 150 ? 2.179 -9.358 -11.148 1.00 89.31 150 CYS A CA 1
ATOM 1255 C C . CYS A 1 150 ? 1.765 -8.180 -12.037 1.00 89.31 150 CYS A C 1
ATOM 1257 O O . CYS A 1 150 ? 2.024 -8.220 -13.240 1.00 89.31 150 CYS A O 1
ATOM 1259 N N . VAL A 1 151 ? 1.162 -7.131 -11.466 1.00 88.44 151 VAL A N 1
ATOM 1260 C CA . VAL A 1 151 ? 0.799 -5.921 -12.221 1.00 88.44 151 VAL A CA 1
ATOM 1261 C C . VAL A 1 151 ? 2.048 -5.225 -12.759 1.00 88.44 151 VAL A C 1
ATOM 1263 O O . VAL A 1 151 ? 2.094 -4.893 -13.942 1.00 88.44 151 VAL A O 1
ATOM 1266 N N . ASN A 1 152 ? 3.094 -5.089 -11.944 1.00 86.81 152 ASN A N 1
ATOM 1267 C CA . ASN A 1 152 ? 4.361 -4.493 -12.364 1.00 86.81 152 ASN A CA 1
ATOM 1268 C C . ASN A 1 152 ? 5.013 -5.265 -13.519 1.00 86.81 152 ASN A C 1
ATOM 1270 O O . ASN A 1 152 ? 5.431 -4.659 -14.507 1.00 86.81 152 ASN A O 1
ATOM 1274 N N . ILE A 1 153 ? 5.053 -6.599 -13.438 1.00 86.19 153 ILE A N 1
ATOM 1275 C CA . ILE A 1 153 ? 5.547 -7.452 -14.529 1.00 86.19 153 ILE A CA 1
ATOM 1276 C C . ILE A 1 153 ? 4.705 -7.237 -15.789 1.00 86.19 153 ILE A C 1
ATOM 1278 O O . ILE A 1 153 ? 5.264 -6.969 -16.849 1.00 86.19 153 ILE A O 1
ATOM 1282 N N . PHE A 1 154 ? 3.376 -7.293 -15.673 1.00 81.38 154 PHE A N 1
ATOM 1283 C CA . PHE A 1 154 ? 2.461 -7.123 -16.802 1.00 81.38 154 PHE A CA 1
ATOM 1284 C C . PHE A 1 154 ? 2.639 -5.769 -17.500 1.00 81.38 154 PHE A C 1
ATOM 1286 O O . PHE A 1 154 ? 2.768 -5.715 -18.723 1.00 81.38 154 PHE A O 1
ATOM 1293 N N . ILE A 1 155 ? 2.698 -4.680 -16.728 1.00 81.75 155 ILE A N 1
ATOM 1294 C CA . ILE A 1 155 ? 2.919 -3.328 -17.246 1.00 81.75 155 ILE A CA 1
ATOM 1295 C C . ILE A 1 155 ? 4.238 -3.269 -18.013 1.00 81.75 155 ILE A C 1
ATOM 1297 O O . ILE A 1 155 ? 4.264 -2.789 -19.145 1.00 81.75 155 ILE A O 1
ATOM 1301 N N . ILE A 1 156 ? 5.331 -3.772 -17.437 1.00 81.38 156 ILE A N 1
ATOM 1302 C CA . ILE A 1 156 ? 6.632 -3.703 -18.105 1.00 81.38 156 ILE A CA 1
ATOM 1303 C C . ILE A 1 156 ? 6.642 -4.560 -19.370 1.00 81.38 156 ILE A C 1
ATOM 1305 O O . ILE A 1 156 ? 7.127 -4.089 -20.394 1.00 81.38 156 ILE A O 1
ATOM 1309 N N . SER A 1 157 ? 6.039 -5.752 -19.345 1.00 75.94 157 SER A N 1
ATOM 1310 C CA . SER A 1 157 ? 5.892 -6.602 -20.531 1.00 75.94 157 SER A CA 1
ATOM 1311 C C . SER A 1 157 ? 5.117 -5.917 -21.661 1.00 75.94 157 SER A C 1
ATOM 1313 O O . SER A 1 157 ? 5.488 -6.060 -22.823 1.00 75.94 157 SER A O 1
ATOM 1315 N N . LEU A 1 158 ? 4.076 -5.136 -21.348 1.00 70.44 158 LEU A N 1
ATOM 1316 C CA . LEU A 1 158 ? 3.334 -4.363 -22.353 1.00 70.44 158 LEU A CA 1
ATOM 1317 C C . LEU A 1 158 ? 4.181 -3.258 -22.996 1.00 70.44 158 LEU A C 1
ATOM 1319 O O . LEU A 1 158 ? 4.028 -2.983 -24.186 1.00 70.44 158 LEU A O 1
ATOM 1323 N N . PHE A 1 159 ? 5.053 -2.609 -22.221 1.00 72.31 159 PHE A N 1
ATOM 1324 C CA . PHE A 1 159 ? 5.897 -1.520 -22.717 1.00 72.31 159 PHE A CA 1
ATOM 1325 C C . PHE A 1 159 ? 7.208 -2.000 -23.350 1.00 72.31 159 PHE A C 1
ATOM 1327 O O . PHE A 1 159 ? 7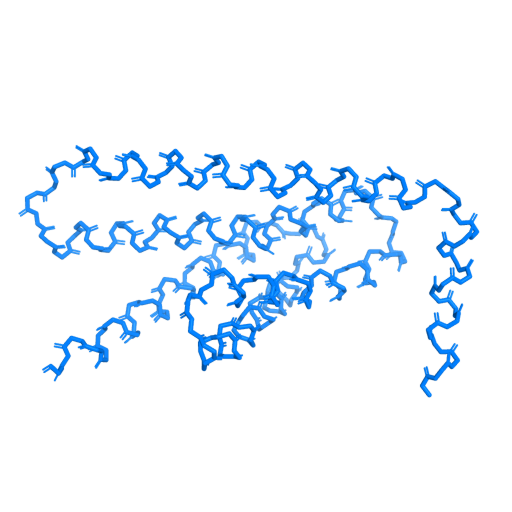.759 -1.266 -24.159 1.00 72.31 159 PHE A O 1
ATOM 1334 N N . SER A 1 160 ? 7.682 -3.213 -23.047 1.00 66.69 160 SER A N 1
ATOM 1335 C CA . SER A 1 160 ? 8.872 -3.811 -23.674 1.00 66.69 160 SER A CA 1
ATOM 1336 C C . SER A 1 160 ? 8.633 -4.368 -25.082 1.00 66.69 160 SER A C 1
ATOM 1338 O O . SER A 1 160 ? 9.579 -4.790 -25.735 1.00 66.69 160 SER A O 1
ATOM 1340 N N . LEU A 1 161 ? 7.376 -4.425 -25.531 1.00 54.34 161 LEU A N 1
ATOM 1341 C CA . LEU A 1 161 ? 6.985 -4.870 -26.877 1.00 54.34 161 LEU A CA 1
ATOM 1342 C C . LEU A 1 161 ? 6.935 -3.721 -27.903 1.00 54.34 161 LEU A C 1
ATOM 1344 O O . LEU A 1 161 ? 6.522 -3.941 -29.041 1.00 54.34 161 LEU A O 1
ATOM 1348 N N . ARG A 1 162 ? 7.303 -2.502 -27.495 1.00 45.78 162 ARG A N 1
ATOM 1349 C CA . ARG A 1 162 ? 7.431 -1.316 -28.351 1.00 45.78 162 ARG A CA 1
ATOM 1350 C C . ARG A 1 162 ? 8.892 -0.923 -28.471 1.00 45.78 162 ARG A C 1
ATOM 1352 O O . ARG A 1 162 ? 9.246 -0.443 -29.565 1.00 45.78 162 ARG A O 1
#

Foldseek 3Di:
DVVVVVVVVVVVVVPVCPVVVVVVVVVCLVVVLVVVVVVLVVVLVPDDDPDPVVSVLVNLLSVLLSLLVRLAQVQLLVLLVPDDLVVSVVSLLVSLQVSLQVQLVVDDDPVSSVVSSVVSSVLSVQLVVQPSSVNDRPRSSVVSSVVSSVVVVVVVVVVVVD

Nearest PDB structures (foldseek):
  7xrr-assembly1_A  TM=3.602E-01  e=9.350E+00  Homo sapiens

Mean predicted aligned error: 10.17 Å

Radius of gyration: 17.77 Å; Cα contacts (8 Å, |Δi|>4): 117; chains: 1; bounding box: 52×31×50 Å

pLDDT: mean 78.76, std 14.91, range [41.28, 96.94]

Secondary structure (DSSP, 8-state):
-HHHHHHHHHHHHHSTTHHHHHHHHHHHHHHHHHHHHHHHHHHHHH---S-HHHHHHHHHHHHHHHHHIIIIIHHHHHHHHHS-HHHHHHHHHHHHHHHHHHHHHHSSSHHHHHHHHHHHHHHHHHHHHTTGGGT--HHHHHHHHHHHHHHHHHHHHHHTT-

Solvent-accessible surface area (backbone atoms only — not comparable to full-atom values): 8642 Å² total; per-residue (Å²): 120,69,76,59,57,51,54,55,50,55,50,52,58,69,38,75,64,51,58,75,51,49,52,57,49,54,51,53,50,52,52,54,44,54,54,50,52,51,52,52,57,55,53,59,72,68,63,86,63,95,44,70,67,60,46,49,52,50,51,44,46,52,50,23,46,52,51,39,41,56,53,40,48,49,57,48,51,50,42,49,73,78,36,57,80,81,52,29,58,59,50,49,56,51,44,24,52,52,32,4,48,53,51,3,67,76,40,86,53,77,75,40,26,58,53,41,14,50,52,32,29,52,50,36,51,50,25,41,74,61,31,30,77,78,63,46,52,68,68,21,49,55,51,47,25,53,51,45,31,51,50,54,51,52,54,48,56,64,61,72,76,111